Protein AF-A0A0L0URE6-F1 (afdb_monomer)

Secondary structure (DSSP, 8-state):
-PPP-----TTTGGGSPPP-S-TTHHHHHHHHHHHHHHHHT-HHHHTT-SPPP---TT--S--TTTT----HHHHTT---

Mean predicted aligned error: 14.81 Å

Sequence (80 aa):
MPYRTTNNPSPLIPSVPVMDGSSVTFPAWRFRLEDVLSIQGVLDIVKGTLLRPETDAKLGARPAEHQKGYYPEEYARELP

Organism: NCBI:txid1165861

Structure (mmCIF, N/CA/C/O backbone):
data_AF-A0A0L0URE6-F1
#
_entry.id   AF-A0A0L0URE6-F1
#
loop_
_atom_site.group_PDB
_atom_site.id
_atom_site.type_symbol
_atom_site.label_atom_id
_atom_site.label_alt_id
_atom_site.label_comp_id
_atom_site.label_asym_id
_atom_site.label_entity_id
_atom_site.label_seq_id
_atom_site.pdbx_PDB_ins_code
_atom_site.Cartn_x
_atom_site.Cartn_y
_atom_site.Cartn_z
_atom_site.occupancy
_atom_site.B_iso_or_equiv
_atom_site.auth_seq_id
_atom_site.auth_comp_id
_atom_site.auth_asym_id
_atom_site.auth_atom_id
_atom_site.pdbx_PDB_model_num
ATOM 1 N N . MET A 1 1 ? -17.517 5.337 16.739 1.00 61.69 1 MET A N 1
ATOM 2 C CA . MET A 1 1 ? -16.285 5.589 15.957 1.00 61.69 1 MET A CA 1
ATOM 3 C C . MET A 1 1 ? -16.469 6.865 15.156 1.00 61.69 1 MET A C 1
ATOM 5 O O . MET A 1 1 ? -17.563 7.037 14.629 1.00 61.69 1 MET A O 1
ATOM 9 N N . PRO A 1 2 ? -15.470 7.758 15.081 1.00 67.00 2 PRO A N 1
ATOM 10 C CA . PRO A 1 2 ? -15.549 8.923 14.205 1.00 67.00 2 PRO A CA 1
ATOM 11 C C . PRO A 1 2 ? -15.618 8.481 12.738 1.00 67.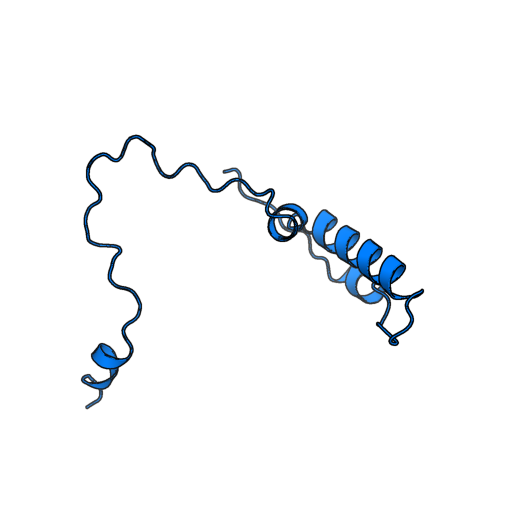00 2 PRO A C 1
ATOM 13 O O . PRO A 1 2 ? -15.029 7.464 12.363 1.00 67.00 2 PRO A O 1
ATOM 16 N N . TYR A 1 3 ? -16.343 9.244 11.920 1.00 71.75 3 TYR A N 1
ATOM 17 C CA . TYR A 1 3 ? -16.381 9.035 10.476 1.00 71.75 3 TYR A CA 1
ATOM 18 C C . TYR A 1 3 ? -14.970 9.179 9.904 1.00 71.75 3 TYR A C 1
ATOM 20 O O . TYR A 1 3 ? -14.272 10.153 10.190 1.00 71.75 3 TYR A O 1
ATOM 28 N N . ARG A 1 4 ? -14.541 8.187 9.122 1.00 73.75 4 ARG A N 1
ATOM 29 C CA . ARG A 1 4 ? -13.244 8.220 8.449 1.00 73.75 4 ARG A CA 1
ATOM 30 C C . ARG A 1 4 ? -13.386 8.947 7.128 1.00 73.75 4 ARG A C 1
ATOM 32 O O . ARG A 1 4 ? -14.192 8.554 6.290 1.00 73.75 4 ARG A O 1
ATOM 39 N N . THR A 1 5 ? -12.556 9.958 6.930 1.00 78.56 5 THR A N 1
ATOM 40 C CA . THR A 1 5 ? -12.354 10.551 5.612 1.00 78.56 5 THR A CA 1
ATOM 41 C C . THR A 1 5 ? -11.313 9.717 4.881 1.00 78.56 5 THR A C 1
ATOM 43 O O . THR A 1 5 ? -10.158 9.669 5.295 1.00 78.56 5 THR A O 1
ATOM 46 N N . THR A 1 6 ? -11.719 9.038 3.811 1.00 83.19 6 THR A N 1
ATOM 47 C CA . THR A 1 6 ? -10.791 8.320 2.933 1.00 83.19 6 THR A CA 1
ATOM 48 C C . THR A 1 6 ? -10.267 9.267 1.865 1.00 83.19 6 THR A C 1
ATOM 50 O O . THR A 1 6 ? -11.055 9.825 1.098 1.00 83.19 6 THR A O 1
ATOM 53 N N . ASN A 1 7 ? -8.950 9.434 1.780 1.00 88.06 7 ASN A N 1
ATOM 54 C CA . ASN A 1 7 ? -8.345 10.195 0.688 1.00 88.06 7 ASN A CA 1
ATOM 55 C C . ASN A 1 7 ? -8.329 9.368 -0.599 1.00 88.06 7 ASN A C 1
ATOM 57 O O . ASN A 1 7 ? -8.235 8.143 -0.550 1.00 88.06 7 ASN A O 1
ATOM 61 N N . ASN A 1 8 ? -8.389 10.036 -1.753 1.00 88.81 8 ASN A N 1
ATOM 62 C CA . ASN A 1 8 ? -8.269 9.373 -3.048 1.00 88.81 8 ASN A CA 1
ATOM 63 C C . ASN A 1 8 ? -6.809 8.927 -3.287 1.00 88.81 8 ASN A C 1
ATOM 65 O O . ASN A 1 8 ? -5.948 9.793 -3.455 1.00 88.81 8 ASN A O 1
ATOM 69 N N . PRO A 1 9 ? -6.517 7.613 -3.365 1.00 89.44 9 PRO A N 1
ATOM 70 C CA . PRO A 1 9 ? -5.163 7.121 -3.599 1.00 89.44 9 PRO A CA 1
ATOM 71 C C . PRO A 1 9 ? -4.743 7.164 -5.076 1.00 89.44 9 PRO A C 1
ATOM 73 O O . PRO A 1 9 ? -3.582 6.890 -5.365 1.00 89.44 9 PRO A O 1
ATOM 76 N N . SER A 1 10 ? -5.644 7.494 -6.014 1.00 90.56 10 SER A N 1
ATOM 77 C CA . SER A 1 10 ? -5.386 7.443 -7.468 1.00 90.56 10 SER A CA 1
ATOM 78 C C . SER A 1 10 ? -4.060 8.082 -7.909 1.00 90.56 10 SER A C 1
ATOM 80 O O . SER A 1 10 ? -3.372 7.466 -8.722 1.00 90.56 10 SER A O 1
ATOM 82 N N . PRO A 1 11 ? -3.632 9.245 -7.372 1.00 90.25 11 PRO A N 1
ATOM 83 C CA . PRO A 1 11 ? -2.352 9.853 -7.751 1.00 90.25 11 PRO A CA 1
ATOM 84 C C . PRO A 1 11 ? -1.119 9.024 -7.365 1.00 90.25 11 PRO A C 1
ATOM 86 O O . PRO A 1 11 ? -0.049 9.210 -7.936 1.00 90.25 11 PRO A O 1
ATOM 89 N N . LEU A 1 12 ? -1.252 8.126 -6.389 1.00 89.56 12 LEU A N 1
ATOM 90 C CA . LEU A 1 12 ? -0.155 7.337 -5.832 1.00 89.56 12 LEU A CA 1
ATOM 91 C C . LEU A 1 12 ? -0.077 5.932 -6.429 1.00 89.56 12 LEU A C 1
ATOM 93 O O . LEU A 1 12 ? 0.981 5.311 -6.359 1.00 89.56 12 LEU A O 1
ATOM 97 N N . ILE A 1 13 ? -1.151 5.435 -7.049 1.00 88.94 13 ILE A N 1
ATOM 98 C CA . ILE A 1 13 ? -1.178 4.108 -7.684 1.00 88.94 13 ILE A CA 1
ATOM 99 C C . ILE A 1 13 ? -0.032 3.931 -8.699 1.00 88.94 13 ILE A C 1
ATOM 101 O O . ILE A 1 13 ? 0.648 2.908 -8.624 1.00 88.94 13 ILE A O 1
ATOM 105 N N . PRO A 1 14 ? 0.282 4.909 -9.578 1.00 93.38 14 PRO A N 1
ATOM 106 C CA . PRO A 1 14 ? 1.398 4.777 -10.520 1.00 93.38 14 PRO A CA 1
ATOM 107 C C . PRO A 1 14 ? 2.779 4.673 -9.857 1.00 93.38 14 PRO A C 1
ATOM 109 O O . PRO A 1 14 ? 3.736 4.273 -10.510 1.00 93.38 14 PRO A O 1
ATOM 112 N N . SER A 1 15 ? 2.906 5.050 -8.578 1.00 91.62 15 SER A N 1
ATOM 113 C CA . SER A 1 15 ? 4.171 4.981 -7.834 1.00 91.62 15 SER A CA 1
ATOM 114 C C . SER A 1 15 ? 4.453 3.602 -7.232 1.00 91.62 15 SER A C 1
ATOM 116 O O . SER A 1 15 ? 5.560 3.369 -6.744 1.00 91.62 15 SER A O 1
ATOM 118 N N . VAL A 1 16 ? 3.470 2.695 -7.251 1.00 92.25 16 VAL A N 1
ATOM 119 C CA . VAL A 1 16 ? 3.621 1.327 -6.756 1.00 92.25 16 VAL A CA 1
ATOM 120 C C . VAL A 1 16 ? 4.375 0.508 -7.813 1.00 92.25 16 VAL A C 1
ATOM 122 O O . VAL A 1 16 ? 3.880 0.367 -8.931 1.00 92.25 16 VAL A O 1
ATOM 125 N N . PRO A 1 17 ? 5.562 -0.040 -7.489 1.00 92.25 17 PRO A N 1
ATOM 126 C CA . PRO A 1 17 ? 6.325 -0.877 -8.409 1.00 92.25 17 PRO A CA 1
ATOM 127 C C . PRO A 1 17 ? 5.505 -2.056 -8.941 1.00 92.25 17 PRO A C 1
ATOM 129 O O . PRO A 1 17 ? 4.705 -2.641 -8.220 1.00 92.25 17 PRO A O 1
ATOM 132 N N . VAL A 1 18 ? 5.731 -2.463 -10.186 1.00 91.19 18 VAL A N 1
ATOM 133 C CA . VAL A 1 18 ? 5.171 -3.725 -10.687 1.00 91.19 18 VAL A CA 1
ATOM 134 C C . VAL A 1 18 ? 6.031 -4.870 -10.164 1.00 91.19 18 VAL A C 1
ATOM 136 O O . VAL A 1 18 ? 7.255 -4.815 -10.254 1.00 91.19 18 VAL A O 1
ATOM 139 N N . MET A 1 19 ? 5.404 -5.905 -9.605 1.00 92.06 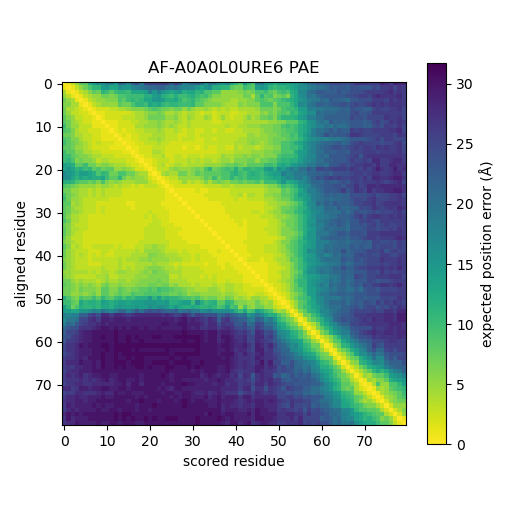19 MET A N 1
ATOM 140 C CA . MET A 1 19 ? 6.128 -7.103 -9.184 1.00 92.06 19 MET A CA 1
ATOM 141 C C . MET A 1 19 ? 6.634 -7.863 -10.414 1.00 92.06 19 MET A C 1
ATOM 143 O O . MET A 1 19 ? 5.859 -8.213 -11.298 1.00 92.06 19 MET A O 1
ATOM 147 N N . ASP A 1 20 ? 7.929 -8.150 -10.436 1.00 90.19 20 ASP A N 1
ATOM 148 C CA . ASP A 1 20 ? 8.647 -8.843 -11.514 1.00 90.19 20 ASP A CA 1
ATOM 149 C C . ASP A 1 20 ? 9.169 -10.228 -11.081 1.00 90.19 20 ASP A C 1
ATOM 151 O O . ASP A 1 20 ? 9.908 -10.884 -11.809 1.00 90.19 20 ASP A O 1
ATOM 155 N N . GLY A 1 21 ? 8.797 -10.677 -9.877 1.00 87.25 21 GLY A N 1
ATOM 156 C CA . GLY A 1 21 ? 9.296 -11.914 -9.273 1.00 87.25 21 GLY A CA 1
ATOM 157 C C . GLY A 1 21 ? 10.677 -11.781 -8.621 1.00 87.25 21 GLY A C 1
ATOM 158 O O . GLY A 1 21 ? 11.170 -12.754 -8.053 1.00 87.25 21 GLY A O 1
ATOM 159 N N . SER A 1 22 ? 11.292 -10.594 -8.643 1.00 86.94 22 SER A N 1
ATOM 160 C CA . SER A 1 22 ? 12.541 -10.329 -7.933 1.00 86.94 22 SER A CA 1
ATOM 161 C C . SER A 1 22 ? 12.298 -10.139 -6.436 1.00 86.94 22 SER A C 1
ATOM 163 O O . SER A 1 22 ? 11.424 -9.378 -6.005 1.00 86.94 22 SER A O 1
ATOM 165 N N . SER A 1 23 ? 13.141 -10.769 -5.616 1.00 80.88 23 SER A N 1
ATOM 166 C CA . SER A 1 23 ? 13.161 -10.554 -4.165 1.00 80.88 23 SER A CA 1
ATOM 167 C C . SER A 1 23 ? 13.557 -9.123 -3.781 1.00 80.88 23 SER A C 1
ATOM 169 O O . SER A 1 23 ? 13.254 -8.690 -2.673 1.00 80.88 23 SER A O 1
ATOM 171 N N . VAL A 1 24 ? 14.186 -8.372 -4.691 1.00 86.69 24 VAL A N 1
ATOM 172 C CA . VAL A 1 24 ? 14.587 -6.969 -4.488 1.00 86.69 24 VAL A CA 1
ATOM 173 C C . VAL A 1 24 ? 13.413 -6.012 -4.702 1.00 86.69 24 VAL A C 1
ATOM 175 O O . VAL A 1 24 ? 13.293 -5.003 -4.007 1.00 86.69 24 VAL A O 1
ATOM 178 N N . THR A 1 25 ? 12.513 -6.340 -5.628 1.00 89.94 25 THR A N 1
ATOM 179 C CA . THR A 1 25 ? 11.344 -5.511 -5.951 1.00 89.94 25 THR A CA 1
ATOM 180 C C . THR A 1 25 ? 10.272 -5.619 -4.868 1.00 89.94 25 THR A C 1
ATOM 182 O O . THR A 1 25 ? 9.555 -4.654 -4.604 1.00 89.94 25 THR A O 1
ATOM 185 N N . PHE A 1 26 ? 10.192 -6.762 -4.180 1.00 91.50 26 PHE A N 1
ATOM 186 C CA . PHE A 1 26 ? 9.173 -7.014 -3.163 1.00 91.50 26 PHE A CA 1
ATOM 187 C C . PHE A 1 26 ? 9.199 -6.024 -1.975 1.00 91.50 26 PHE A C 1
ATOM 189 O O . PHE A 1 26 ? 8.142 -5.473 -1.663 1.00 91.50 26 PHE A O 1
ATOM 196 N N . PRO A 1 27 ? 10.345 -5.715 -1.328 1.00 93.12 27 PRO A N 1
ATOM 197 C CA . PRO A 1 27 ? 10.401 -4.695 -0.278 1.00 93.12 27 PRO A CA 1
ATOM 198 C C . PRO A 1 27 ? 9.941 -3.310 -0.743 1.00 93.12 27 PRO A C 1
ATOM 200 O O . PRO A 1 27 ? 9.182 -2.648 -0.038 1.00 93.12 27 PRO A O 1
ATOM 203 N N . ALA A 1 28 ? 10.360 -2.885 -1.939 1.00 92.44 28 ALA A N 1
ATOM 204 C CA . ALA A 1 28 ? 9.980 -1.591 -2.501 1.00 92.44 28 ALA A CA 1
ATOM 205 C C . ALA A 1 28 ? 8.481 -1.535 -2.834 1.00 92.44 28 ALA A C 1
ATOM 207 O O . ALA A 1 28 ? 7.810 -0.554 -2.510 1.00 92.44 28 ALA A O 1
ATOM 208 N N . TRP A 1 29 ? 7.945 -2.608 -3.423 1.00 94.94 29 TRP A N 1
ATOM 209 C CA . TRP A 1 29 ? 6.515 -2.777 -3.674 1.00 94.94 29 TRP A CA 1
ATOM 210 C C . TRP A 1 29 ? 5.703 -2.691 -2.385 1.00 94.94 29 TRP A C 1
ATOM 212 O O . TRP A 1 29 ? 4.775 -1.889 -2.284 1.00 94.94 29 TRP A O 1
ATOM 222 N N . ARG A 1 30 ? 6.099 -3.474 -1.377 1.00 93.62 30 ARG A N 1
ATOM 223 C CA . ARG A 1 30 ? 5.426 -3.527 -0.082 1.00 93.62 30 ARG A CA 1
ATOM 224 C C . ARG A 1 30 ? 5.409 -2.157 0.588 1.00 93.62 30 ARG A C 1
ATOM 226 O O . ARG A 1 30 ? 4.351 -1.714 1.020 1.00 93.62 30 ARG A O 1
ATOM 233 N N . PHE A 1 31 ? 6.560 -1.487 0.654 1.00 94.12 31 PHE A N 1
ATOM 234 C CA . PHE A 1 31 ? 6.678 -0.167 1.270 1.00 94.12 31 PHE A CA 1
ATOM 235 C C . PHE A 1 31 ? 5.739 0.849 0.608 1.00 94.12 31 PHE A C 1
ATOM 237 O O . PHE A 1 31 ? 4.982 1.536 1.290 1.00 94.12 31 PHE A O 1
ATOM 244 N N . ARG A 1 32 ? 5.716 0.891 -0.730 1.00 94.81 32 ARG A N 1
ATOM 245 C CA . ARG A 1 32 ? 4.830 1.803 -1.466 1.00 94.81 32 ARG A CA 1
ATOM 246 C C . ARG A 1 32 ? 3.355 1.477 -1.291 1.00 94.81 32 ARG A C 1
ATOM 248 O O . ARG A 1 32 ? 2.546 2.394 -1.190 1.00 94.81 32 ARG A O 1
ATOM 255 N N . LEU A 1 33 ? 2.997 0.200 -1.211 1.00 94.00 33 LEU A N 1
ATOM 256 C CA . LEU A 1 33 ? 1.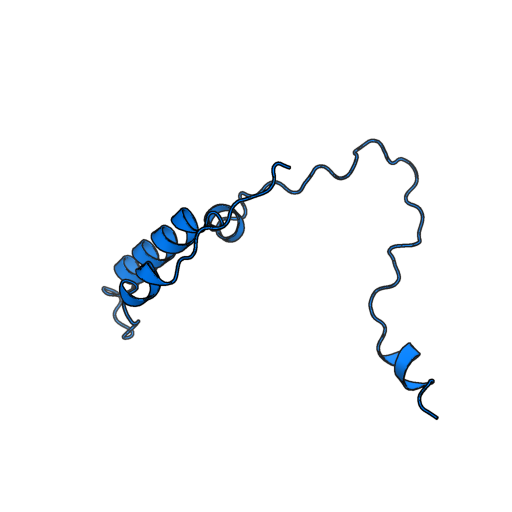622 -0.194 -0.928 1.00 94.00 33 LEU A CA 1
ATOM 257 C C . LEU A 1 33 ? 1.186 0.246 0.480 1.00 94.00 33 LEU A C 1
ATOM 259 O O . LEU A 1 33 ? 0.078 0.753 0.648 1.00 94.00 33 LEU A O 1
ATOM 263 N N . GLU A 1 34 ? 2.054 0.095 1.484 1.00 94.50 34 GLU A N 1
ATOM 264 C CA . GLU A 1 34 ? 1.777 0.553 2.850 1.00 94.50 34 GLU A CA 1
ATOM 265 C C . GLU A 1 34 ? 1.595 2.083 2.917 1.00 94.50 34 GLU A C 1
ATOM 267 O O . GLU A 1 34 ? 0.659 2.543 3.577 1.00 94.50 34 GLU A O 1
ATOM 272 N N . ASP A 1 35 ? 2.397 2.863 2.181 1.00 93.31 35 ASP A N 1
ATOM 273 C CA . ASP A 1 35 ? 2.234 4.323 2.049 1.00 93.31 35 ASP A CA 1
ATOM 274 C C . ASP A 1 35 ? 0.852 4.698 1.482 1.00 93.31 35 ASP A C 1
ATOM 276 O O . ASP A 1 35 ? 0.152 5.549 2.039 1.00 93.31 35 ASP A O 1
ATOM 280 N N . VAL A 1 36 ? 0.423 4.039 0.398 1.00 94.00 36 VAL A N 1
ATOM 281 C CA . VAL A 1 36 ? -0.885 4.283 -0.241 1.00 94.00 36 VAL A CA 1
ATOM 282 C C . VAL A 1 36 ? -2.032 4.019 0.736 1.00 94.00 36 VAL A C 1
ATOM 284 O O . VAL A 1 36 ? -2.930 4.850 0.890 1.00 94.00 36 VAL A O 1
ATOM 287 N N . LEU A 1 37 ? -1.985 2.882 1.434 1.00 92.81 37 LEU A N 1
ATOM 288 C CA . LEU A 1 37 ? -3.002 2.493 2.414 1.00 92.81 37 LEU A CA 1
ATOM 289 C C . LEU A 1 37 ? -3.017 3.429 3.630 1.00 92.81 37 LEU A C 1
ATOM 291 O O . LEU A 1 37 ? -4.081 3.682 4.201 1.00 92.81 37 LEU A O 1
ATOM 295 N N . SER A 1 38 ? -1.852 3.947 4.027 1.00 91.06 38 SER A N 1
ATOM 296 C CA . SER A 1 38 ? -1.723 4.929 5.107 1.00 91.06 38 SER A CA 1
ATOM 297 C C . SER A 1 38 ? -2.416 6.239 4.736 1.00 91.06 38 SER A C 1
ATOM 299 O O . SER A 1 38 ? -3.259 6.730 5.484 1.00 91.06 38 SER A O 1
ATOM 301 N N . ILE A 1 39 ? -2.142 6.755 3.534 1.00 91.38 39 ILE A N 1
ATOM 302 C CA . ILE A 1 39 ? -2.718 8.011 3.037 1.00 91.38 39 ILE A CA 1
ATOM 303 C C . ILE A 1 39 ? -4.232 7.890 2.840 1.00 91.38 39 ILE A C 1
ATOM 305 O O . ILE A 1 39 ? -4.968 8.823 3.162 1.00 91.38 39 ILE A O 1
ATOM 309 N N . GLN A 1 40 ? -4.715 6.736 2.371 1.00 90.94 40 GLN A N 1
ATOM 3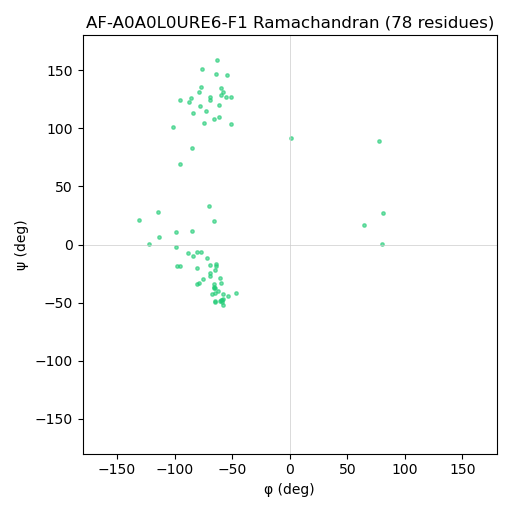10 C CA . GLN A 1 40 ? -6.149 6.455 2.269 1.00 90.94 40 GLN A CA 1
ATOM 311 C C . GLN A 1 40 ? -6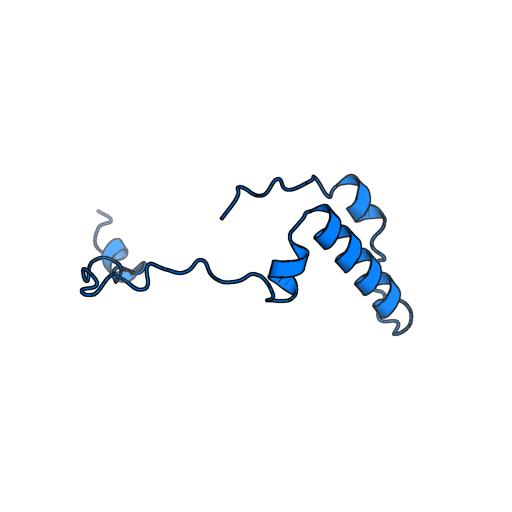.823 6.282 3.648 1.00 90.94 40 GLN A C 1
ATOM 313 O O . GLN A 1 40 ? -8.044 6.402 3.744 1.00 90.94 40 GLN A O 1
ATOM 318 N N . GLY A 1 41 ? -6.056 6.043 4.719 1.00 89.56 41 GLY A N 1
ATOM 319 C CA . GLY A 1 41 ? -6.572 5.871 6.081 1.00 89.56 41 GLY A CA 1
ATOM 320 C C . GLY A 1 41 ? -7.113 4.467 6.374 1.00 89.56 41 GLY A C 1
ATOM 321 O O . GLY A 1 41 ? -8.009 4.310 7.206 1.00 89.56 41 GLY A O 1
ATOM 322 N N . VAL A 1 42 ? -6.604 3.451 5.668 1.00 90.31 42 VAL A N 1
ATOM 323 C CA . VAL A 1 42 ? -7.067 2.048 5.747 1.00 90.31 42 VAL A CA 1
ATOM 324 C C . VAL A 1 42 ? -5.964 1.059 6.141 1.00 90.31 42 VAL A C 1
ATOM 326 O O . VAL A 1 42 ? -6.214 -0.142 6.238 1.00 90.31 42 VAL A O 1
ATOM 329 N N . LEU A 1 43 ? -4.736 1.530 6.380 1.00 92.00 43 LEU A N 1
ATOM 330 C CA . LEU A 1 43 ? -3.605 0.664 6.738 1.00 92.00 43 LEU A CA 1
ATOM 331 C C . LEU A 1 43 ? -3.848 -0.143 8.024 1.00 92.00 43 LEU A C 1
ATOM 333 O O . LEU A 1 43 ? -3.392 -1.275 8.147 1.00 92.00 43 LEU A O 1
ATOM 337 N N . ASP A 1 44 ? -4.579 0.420 8.977 1.00 89.00 44 ASP A N 1
ATOM 338 C CA . ASP A 1 44 ? -4.931 -0.222 10.243 1.00 89.00 44 ASP A CA 1
ATOM 339 C C . ASP A 1 44 ? -5.925 -1.385 10.083 1.00 89.00 44 ASP A C 1
ATOM 341 O O . ASP A 1 44 ? -5.894 -2.327 10.875 1.00 89.00 44 ASP A O 1
ATOM 345 N N . ILE A 1 45 ? -6.760 -1.358 9.037 1.00 88.25 45 ILE A N 1
ATOM 346 C CA . ILE A 1 45 ? -7.614 -2.486 8.641 1.00 88.25 45 ILE A CA 1
ATOM 347 C C . ILE A 1 45 ? -6.730 -3.647 8.190 1.00 88.25 45 ILE A C 1
ATOM 349 O O . ILE A 1 45 ? -6.877 -4.767 8.673 1.00 88.25 45 ILE A O 1
ATOM 353 N N . VAL A 1 46 ? -5.767 -3.367 7.306 1.00 88.88 46 VAL A N 1
ATOM 354 C CA . VAL A 1 46 ? -4.837 -4.375 6.772 1.00 88.88 46 VAL A CA 1
ATOM 355 C C . VAL A 1 46 ? -3.935 -4.939 7.871 1.00 88.88 46 VAL A C 1
ATOM 357 O O . VAL A 1 46 ? -3.664 -6.137 7.891 1.00 88.88 46 VAL A O 1
ATOM 360 N N . LYS A 1 47 ? -3.506 -4.100 8.819 1.00 89.94 47 LYS A N 1
ATOM 361 C CA . LYS A 1 47 ? -2.718 -4.525 9.986 1.00 89.94 47 LYS A CA 1
ATOM 362 C C . LYS A 1 47 ? -3.554 -5.213 11.073 1.00 89.94 47 LYS A C 1
ATOM 364 O O . LYS A 1 47 ? -2.977 -5.695 12.043 1.00 89.94 47 LYS A O 1
ATOM 369 N N . GLY A 1 48 ? -4.883 -5.248 10.948 1.00 87.06 48 GLY A N 1
ATOM 370 C CA . GLY A 1 48 ? -5.776 -5.811 11.966 1.00 87.06 48 GLY A CA 1
ATOM 371 C C . GLY A 1 48 ? -5.755 -5.050 13.295 1.00 87.06 48 GLY A C 1
ATOM 372 O O . GLY A 1 48 ? -6.185 -5.577 14.315 1.00 87.06 48 GLY A O 1
ATOM 373 N N . THR A 1 49 ? -5.244 -3.817 13.303 1.00 88.06 49 THR A N 1
ATOM 374 C CA . THR A 1 49 ? -5.181 -2.963 14.497 1.00 88.06 49 THR A CA 1
ATOM 375 C C . THR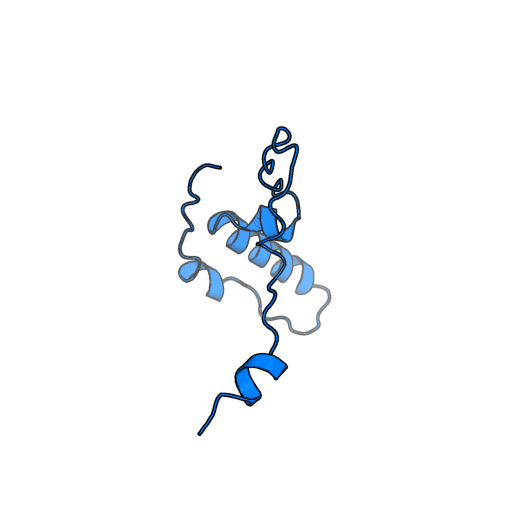 A 1 49 ? -6.445 -2.134 14.676 1.0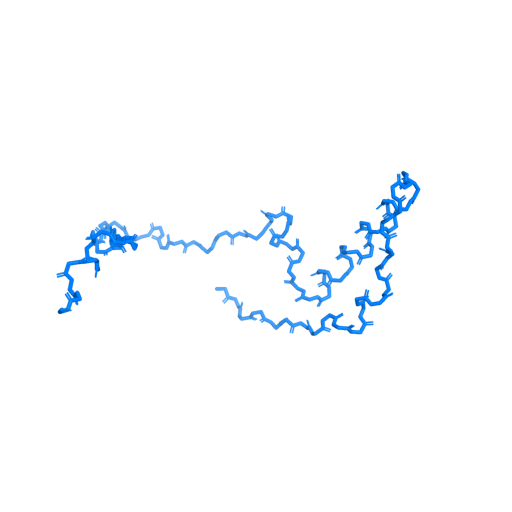0 88.06 49 THR A C 1
ATOM 377 O O . THR A 1 49 ? -6.596 -1.454 15.691 1.00 88.06 49 THR A O 1
ATOM 380 N N . LEU A 1 50 ? -7.354 -2.160 13.696 1.00 83.94 50 LEU A N 1
ATOM 381 C CA . LEU A 1 50 ? -8.665 -1.555 13.843 1.00 83.94 50 LEU A CA 1
ATOM 382 C C . LEU A 1 50 ? -9.453 -2.305 14.919 1.00 83.94 50 LEU A C 1
ATOM 384 O O . LEU A 1 50 ? -9.910 -3.429 14.709 1.00 83.94 50 LEU A O 1
ATOM 388 N N . LEU A 1 51 ? -9.626 -1.656 16.070 1.00 80.19 51 LEU A N 1
ATOM 389 C CA . LEU A 1 51 ? -10.472 -2.166 17.139 1.00 80.19 51 LEU A CA 1
ATOM 390 C C . LEU A 1 51 ? -11.886 -2.354 16.609 1.00 80.19 51 LEU A C 1
ATOM 392 O O . LEU A 1 51 ? -12.447 -1.451 15.992 1.00 80.19 51 LEU A O 1
ATOM 396 N N . ARG A 1 52 ? -12.481 -3.517 16.862 1.00 73.81 52 ARG A N 1
ATOM 397 C CA . ARG A 1 52 ? -13.906 -3.705 16.610 1.00 73.81 52 ARG A CA 1
ATOM 398 C C . ARG A 1 52 ? -14.666 -2.678 17.458 1.00 73.81 52 ARG A C 1
ATOM 400 O O . ARG A 1 52 ? -14.323 -2.525 18.630 1.00 73.81 52 ARG A O 1
ATOM 407 N N . PRO A 1 53 ? -15.672 -1.972 16.912 1.00 69.88 53 PRO A N 1
ATOM 408 C CA . PRO A 1 53 ? -16.554 -1.174 17.748 1.00 69.88 53 PRO A CA 1
ATOM 409 C C . PRO A 1 53 ? -17.077 -2.056 18.881 1.00 69.88 53 PRO A C 1
ATOM 411 O O . PRO A 1 53 ? -17.590 -3.145 18.605 1.00 69.88 53 PRO A O 1
ATOM 414 N N . GLU A 1 54 ? -16.917 -1.598 20.123 1.00 63.16 54 GLU A N 1
ATOM 415 C CA . GLU A 1 54 ? -17.552 -2.200 21.293 1.00 63.16 54 GLU A CA 1
ATOM 416 C C . GLU A 1 54 ? -19.039 -2.333 20.964 1.00 63.16 54 GLU A C 1
ATOM 418 O O . GLU A 1 54 ? -19.771 -1.348 20.877 1.00 63.16 54 GLU A O 1
ATOM 423 N N . THR A 1 55 ? -19.469 -3.549 20.647 1.00 56.97 55 THR A N 1
ATOM 424 C CA . THR A 1 55 ? -20.888 -3.834 20.499 1.00 56.97 55 THR A CA 1
ATOM 425 C C . THR A 1 55 ? -21.385 -3.862 21.926 1.00 56.97 55 THR A C 1
ATOM 427 O O . THR A 1 55 ? -21.015 -4.793 22.632 1.00 56.97 55 THR A O 1
ATOM 430 N N . ASP A 1 56 ? -22.082 -2.805 22.353 1.00 53.81 56 ASP A N 1
ATOM 431 C CA . ASP A 1 56 ? -22.724 -2.645 23.660 1.00 53.81 56 ASP A CA 1
ATOM 432 C C . ASP A 1 56 ? -22.525 -3.846 24.597 1.00 53.81 56 ASP A C 1
ATOM 434 O O . ASP A 1 56 ? -23.337 -4.775 24.637 1.00 53.81 56 ASP A O 1
ATOM 438 N N . ALA A 1 57 ? -21.477 -3.805 25.425 1.00 49.34 57 ALA A N 1
ATOM 439 C CA . ALA A 1 57 ? -21.275 -4.744 26.532 1.00 49.34 57 ALA A CA 1
ATOM 440 C C . ALA A 1 57 ? -22.357 -4.602 27.638 1.00 49.34 57 ALA A C 1
ATOM 442 O O . ALA A 1 57 ? -22.164 -5.013 28.781 1.00 49.34 57 ALA A O 1
ATOM 443 N N . LYS A 1 58 ? -23.510 -4.007 27.299 1.00 49.22 58 LYS A N 1
ATOM 444 C CA . LYS A 1 58 ? -24.737 -3.909 28.091 1.00 49.22 58 LYS A CA 1
ATOM 445 C C . LYS A 1 58 ? -26.006 -4.301 27.321 1.00 49.22 58 LYS A C 1
ATOM 447 O O . LYS A 1 58 ? -27.096 -3.974 27.773 1.00 49.22 58 LYS A O 1
ATOM 452 N N . LEU A 1 59 ? -25.918 -5.060 26.229 1.00 46.16 59 LEU A N 1
ATOM 453 C CA . LEU A 1 59 ? -27.077 -5.803 25.717 1.00 46.16 59 LEU A CA 1
ATOM 454 C C . LEU A 1 59 ? -27.052 -7.236 26.256 1.00 46.16 59 LEU A C 1
ATOM 456 O O . LEU A 1 59 ? -26.847 -8.215 25.538 1.00 46.16 59 LEU A O 1
ATOM 460 N N . GLY A 1 60 ? -27.283 -7.355 27.566 1.00 46.59 60 GLY A N 1
ATOM 461 C CA . GLY A 1 60 ? -27.951 -8.548 28.074 1.00 46.59 60 GLY A CA 1
ATOM 462 C C . GLY A 1 60 ? -29.284 -8.682 27.330 1.00 46.59 60 GLY A C 1
ATOM 463 O O . GLY A 1 60 ? -30.042 -7.721 27.279 1.00 46.59 60 GLY A O 1
ATOM 464 N N . ALA A 1 61 ? -29.526 -9.855 26.744 1.00 52.16 61 ALA A N 1
ATOM 465 C CA . ALA A 1 61 ? -30.598 -10.175 25.793 1.00 52.16 61 ALA A CA 1
ATOM 466 C C . ALA A 1 61 ? -30.362 -9.674 24.353 1.00 52.16 61 ALA A C 1
ATOM 468 O O . ALA A 1 61 ? -30.806 -8.617 23.920 1.00 52.16 61 ALA A O 1
ATOM 469 N N . ARG A 1 62 ? -29.705 -10.529 23.567 1.00 47.47 62 ARG A N 1
ATOM 470 C CA . ARG A 1 62 ? -29.732 -10.514 22.101 1.00 47.47 62 ARG A CA 1
ATOM 471 C C . ARG A 1 62 ? -31.183 -10.757 21.634 1.00 47.47 62 ARG A C 1
ATOM 473 O O . ARG A 1 62 ? -31.688 -11.841 21.927 1.00 47.47 62 ARG A O 1
ATOM 480 N N . PRO A 1 63 ? -31.857 -9.861 20.883 1.00 42.00 63 PRO A N 1
ATOM 481 C CA . PRO A 1 63 ? -33.009 -10.275 20.095 1.00 42.00 63 PRO A CA 1
ATOM 482 C C . PRO A 1 63 ? -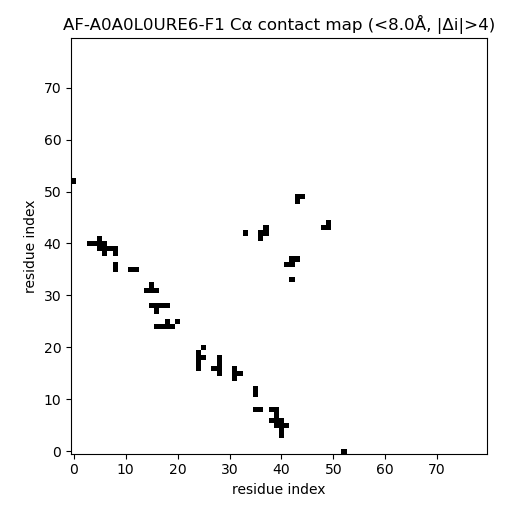32.474 -11.156 18.964 1.00 42.00 63 PRO A C 1
ATOM 484 O O . PRO A 1 63 ? -31.560 -10.768 18.224 1.00 42.00 63 PRO A O 1
ATOM 487 N N . ALA A 1 64 ? -33.004 -12.370 18.863 1.00 52.56 64 ALA A N 1
ATOM 488 C CA . ALA A 1 64 ? -32.610 -13.408 17.914 1.00 52.56 64 ALA A CA 1
ATOM 489 C C . ALA A 1 64 ? -33.000 -13.095 16.449 1.00 52.56 64 ALA A C 1
ATOM 491 O O . ALA A 1 64 ? -33.311 -13.995 15.683 1.00 52.56 64 ALA A O 1
ATOM 492 N N . GLU A 1 65 ? -32.997 -11.827 16.038 1.00 55.41 65 GLU A N 1
ATOM 493 C CA . GLU A 1 65 ? -33.493 -11.397 14.721 1.00 55.41 65 GLU A CA 1
ATOM 494 C C . GLU A 1 65 ? -32.373 -11.269 13.677 1.00 55.41 65 GLU A C 1
ATOM 496 O O . GLU A 1 65 ? -32.602 -11.368 12.476 1.00 55.41 65 GLU A O 1
ATOM 501 N N . HIS A 1 66 ? -31.118 -11.168 14.116 1.00 51.81 66 HIS A N 1
ATOM 502 C CA . HIS A 1 66 ? -29.955 -10.992 13.236 1.00 51.81 66 HIS A CA 1
ATOM 503 C C . HIS A 1 66 ? -29.401 -12.319 12.683 1.00 51.81 66 HIS A C 1
ATOM 505 O O . HIS A 1 66 ? -28.288 -12.362 12.162 1.00 51.81 66 HIS A O 1
ATOM 511 N N . GLN A 1 67 ? -30.142 -13.420 12.844 1.00 50.00 67 GLN A N 1
ATOM 512 C CA . GLN A 1 67 ? -29.768 -14.755 12.370 1.00 50.00 67 GLN A CA 1
ATOM 513 C C . GLN A 1 67 ? -30.426 -15.140 11.037 1.00 50.00 67 GLN A C 1
ATOM 515 O O . GLN A 1 67 ? -30.290 -16.284 10.615 1.00 50.00 67 GLN A O 1
ATOM 520 N N . LYS A 1 68 ? -31.080 -14.214 10.325 1.00 55.47 68 LYS A N 1
ATOM 521 C CA . LYS A 1 68 ? -31.341 -14.416 8.892 1.00 55.47 68 LYS A CA 1
ATOM 522 C C . LYS A 1 68 ? -30.125 -13.966 8.084 1.00 55.47 68 LYS A C 1
ATOM 524 O O . LYS A 1 68 ? -30.050 -12.846 7.592 1.00 55.47 68 LYS A O 1
ATOM 529 N N . GLY A 1 69 ? -29.146 -14.864 7.979 1.00 59.31 69 GLY A N 1
ATOM 530 C CA . GLY A 1 69 ? -28.199 -14.828 6.867 1.00 59.31 69 GLY A CA 1
ATOM 531 C C . GLY A 1 69 ? -28.933 -15.049 5.539 1.00 59.31 69 GLY A C 1
ATOM 532 O O . GLY A 1 69 ? -30.042 -15.582 5.519 1.00 59.31 69 GLY A O 1
ATOM 533 N N . TYR A 1 70 ? -28.323 -14.622 4.434 1.00 54.19 70 TYR A N 1
ATOM 534 C CA . TYR A 1 70 ? -28.847 -14.855 3.089 1.00 54.19 70 TYR A CA 1
ATOM 535 C C . TYR A 1 70 ? -28.922 -16.369 2.819 1.00 54.19 70 TYR A C 1
ATOM 537 O O . TYR A 1 70 ? -27.884 -17.020 2.716 1.00 54.19 70 TYR A O 1
ATOM 545 N N . TYR A 1 71 ? -30.141 -16.914 2.751 1.00 62.97 71 TYR A N 1
ATOM 546 C CA . TYR A 1 71 ? -30.439 -18.300 2.371 1.00 62.97 71 TYR A CA 1
ATOM 547 C C . TYR A 1 71 ? -30.914 -18.325 0.909 1.00 62.97 71 TYR A C 1
ATOM 549 O O . TYR A 1 71 ? -32.076 -18.005 0.650 1.00 62.97 71 TYR A O 1
ATOM 557 N N . PRO A 1 72 ? -30.058 -18.705 -0.057 1.00 58.03 72 PRO A N 1
ATOM 558 C CA . PRO A 1 72 ? -30.419 -18.731 -1.479 1.00 58.03 72 PRO A CA 1
ATOM 559 C C . PRO A 1 72 ? -31.589 -19.682 -1.777 1.00 58.03 72 PRO A C 1
ATOM 561 O O . PRO A 1 72 ? -32.386 -19.438 -2.678 1.00 58.03 72 PRO A O 1
ATOM 564 N N . GLU A 1 73 ? -31.725 -20.732 -0.966 1.00 64.00 73 GLU A N 1
ATOM 565 C CA . GLU A 1 73 ? -32.734 -21.785 -1.116 1.00 64.00 73 GLU A CA 1
ATOM 566 C C . GLU A 1 73 ? -34.171 -21.307 -0.825 1.00 64.00 73 GLU A C 1
ATOM 568 O O . GLU A 1 73 ? -35.127 -21.905 -1.320 1.00 64.00 73 GLU A O 1
ATOM 573 N N . GLU A 1 74 ? -34.342 -20.240 -0.029 1.00 58.97 74 GLU A N 1
ATOM 574 C CA . GLU A 1 74 ? -35.664 -19.650 0.254 1.00 58.97 74 GLU A CA 1
ATOM 575 C C . GLU A 1 74 ? -36.145 -18.768 -0.911 1.00 58.97 74 GLU A C 1
ATOM 577 O O . GLU A 1 74 ? -37.331 -18.768 -1.228 1.00 58.97 74 GLU A O 1
ATOM 582 N N . TYR A 1 75 ? -35.227 -18.093 -1.612 1.00 58.50 75 TYR A N 1
ATOM 583 C CA . TYR A 1 75 ? -35.546 -17.226 -2.757 1.00 58.50 75 TYR A CA 1
ATOM 584 C C . TYR A 1 75 ? -35.761 -17.994 -4.069 1.00 58.50 75 TYR A C 1
ATOM 586 O O . TYR A 1 75 ? -36.408 -17.488 -4.981 1.00 58.50 75 TYR A O 1
ATOM 594 N N . ALA A 1 76 ? -35.268 -19.231 -4.170 1.00 59.66 76 ALA A N 1
ATOM 595 C CA . ALA A 1 76 ? -35.470 -20.079 -5.345 1.00 59.66 76 ALA A CA 1
ATOM 596 C C . ALA A 1 76 ? -36.911 -20.619 -5.484 1.00 59.66 76 ALA A C 1
ATOM 598 O O . ALA A 1 76 ? -37.254 -21.164 -6.530 1.00 59.66 76 ALA A O 1
ATOM 599 N N . ARG A 1 77 ? -37.758 -20.482 -4.450 1.00 59.09 77 ARG A N 1
ATOM 600 C CA . ARG A 1 77 ? -39.161 -20.943 -4.465 1.00 59.09 77 ARG A CA 1
ATOM 601 C C . ARG A 1 77 ? -40.189 -19.845 -4.759 1.00 59.09 77 ARG A C 1
ATOM 603 O O . ARG A 1 77 ? -41.370 -20.159 -4.849 1.00 59.09 77 ARG A O 1
ATOM 610 N N . GLU A 1 78 ? -39.757 -18.596 -4.932 1.00 57.59 78 GLU A N 1
ATOM 611 C CA . GLU A 1 78 ? -40.628 -17.447 -5.238 1.00 57.59 78 GLU A CA 1
ATOM 612 C C . GLU A 1 78 ? -40.372 -16.851 -6.634 1.00 57.59 78 GLU A C 1
ATOM 614 O O . GLU A 1 78 ? -40.603 -15.666 -6.873 1.00 57.59 78 GLU A O 1
ATOM 619 N N . LEU A 1 79 ? -39.910 -17.664 -7.586 1.00 57.69 79 LEU A N 1
ATOM 620 C CA . LEU A 1 79 ? -40.009 -17.323 -9.006 1.00 57.69 79 LEU A CA 1
ATOM 621 C C . LEU A 1 79 ? -41.272 -17.990 -9.584 1.00 57.69 79 LEU A C 1
ATOM 623 O O . LEU A 1 79 ? -41.411 -19.204 -9.417 1.00 57.69 79 LEU A O 1
ATOM 627 N N . PRO A 1 80 ? -42.198 -17.224 -10.197 1.00 54.03 80 PRO A N 1
ATOM 628 C CA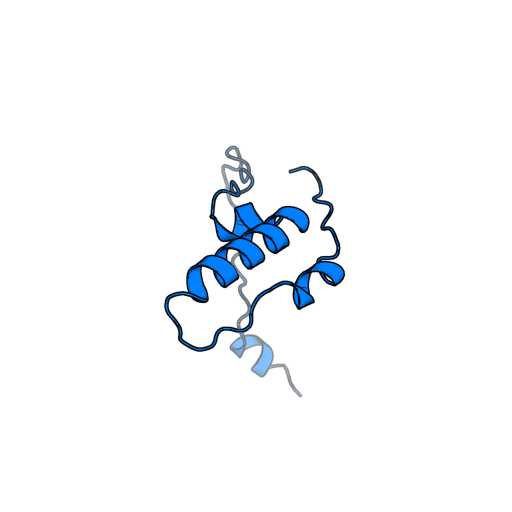 . PRO A 1 80 ? -43.376 -17.773 -10.869 1.00 54.03 80 PRO A CA 1
ATOM 629 C C . PRO A 1 80 ? -43.023 -18.602 -12.110 1.00 54.03 80 PRO A C 1
ATOM 631 O O . PRO A 1 80 ? -41.983 -18.316 -12.750 1.00 54.03 80 PRO A O 1
#

Solvent-accessible surface area (backbone atoms only — not comparable to full-atom values): 5376 Å² total; per-residue (Å²): 131,82,87,80,79,65,48,84,47,71,87,52,56,84,70,40,59,79,86,80,85,47,81,74,48,48,61,57,27,51,52,41,48,51,52,44,30,48,64,26,66,46,41,44,60,80,68,65,67,56,73,75,77,82,70,64,97,77,57,81,77,76,75,86,70,84,73,75,65,94,56,70,78,67,62,71,72,74,67,134

Foldseek 3Di:
DDDDDFDDLVVLVVVQDDDPVDPVSVVSNVVSVLVSCVNRVNNCVVVVVPDDPPPPPPPPDDPPPVPPDDDVVVVVVPDD

pLDDT: mean 76.5, std 17.02, range [42.0, 94.94]

Radius of gyration: 21.15 Å; Cα contacts (8 Å, |Δi|>4): 39; chains: 1; bounding box: 58×32×40 Å